Protein AF-A0A210R0C8-F1 (afdb_monomer)

Secondary structure (DSSP, 8-state):
---SGGGGTT-HHHHHTSS-TT-GGG-------HHHHHHHHHHH--SEEE-SSS-SS-TT-SS-HHHHHHHHTTPEEE-S---TTSS-SS---

InterPro domains:
  IPR007325 Kynurenine formamidase/cyclase-like [PF04199] (24-57)
  IPR037175 Kynurenine formamidase superfamily [G3DSA:3.50.30.50] (2-90)
  IPR037175 Kynurenine formamidase superfamily [SSF102198] (26-86)

pLDDT: mean 95.36, std 6.04, range [53.22, 98.62]

Solvent-accessible surface area (backbone atoms only — not comparable to full-atom values): 5465 Å² total; per-residue (Å²): 81,74,82,71,50,48,80,40,63,88,44,50,40,69,48,38,43,23,96,52,70,88,42,66,88,54,25,47,40,78,55,61,53,47,68,57,49,53,47,40,46,76,76,63,65,51,65,59,51,50,21,25,31,89,39,64,34,32,33,71,57,89,77,42,56,35,53,53,52,31,61,76,70,73,24,45,80,42,56,54,43,69,70,67,83,71,64,72,98,61,82,84,130

Radius of gyration: 13.8 Å; Cα contacts (8 Å, |Δi|>4): 149; chains: 1; bounding box: 44×22×30 Å

Sequence (93 aa):
MNSGLGYKYPNKTTVFGTETPDVPSTFHFPTWHQDTVMWLINNRHVNMIGVDTPSTDFGQSTDFLAHVLLAKDNVVGLENVANLDKPPVSMSQ

Foldseek 3Di:
DPPVLLVVPPPQCSQQVHPCSVDLQRGADDADDLVVLVCCCPPVVAQEDEYLHQANDGSNDPPNNSVVSCVVSNHYYHYNDHDPVPDDPDDDD

Organism: Mizuhopecten yessoensis (NCBI:txid6573)

Mean predicted aligned error: 2.89 Å

Nearest PDB structures (foldseek):
  8f9x-assembly2_D  TM=9.074E-01  e=1.540E-04  Ruegeria pomeroyi DSS-3
  4co9-assembly2_B  TM=8.307E-01  e=8.512E-03  Bacillus anthracis str. Ames
  4cob-assembly1_B  TM=8.701E-01  e=3.313E-02  Pseudomonas aeruginosa PAO1
  6kx7-assembly1_A  TM=6.764E-01  e=1.508E+00  Mus musculus
  2f46-assembly2_B  TM=5.051E-01  e=1.325E+00  Neisseria meningitidis Z2491

Structure (mmCIF, N/CA/C/O backbone):
data_AF-A0A210R0C8-F1
#
_entry.id   AF-A0A210R0C8-F1
#
loop_
_atom_site.group_PDB
_atom_site.id
_atom_site.type_symbol
_atom_site.label_atom_id
_atom_site.label_alt_id
_atom_site.label_comp_id
_atom_site.label_asym_id
_atom_site.label_entity_id
_atom_site.label_seq_id
_atom_site.pdbx_PDB_ins_code
_atom_site.Cartn_x
_atom_site.Cartn_y
_atom_site.Cartn_z
_atom_site.occupancy
_atom_site.B_iso_or_equiv
_atom_site.auth_seq_id
_atom_site.auth_comp_id
_atom_site.auth_asym_id
_atom_site.auth_atom_id
_atom_site.pdbx_PDB_model_num
ATOM 1 N N . MET A 1 1 ? -8.302 -0.823 -1.886 1.00 93.12 1 MET A N 1
ATOM 2 C CA . MET A 1 1 ? -7.989 0.107 -2.974 1.00 93.12 1 MET A CA 1
ATOM 3 C C . MET A 1 1 ? -7.700 -0.719 -4.198 1.00 93.12 1 MET A C 1
ATOM 5 O O . MET A 1 1 ? -6.766 -1.505 -4.170 1.00 93.12 1 MET A O 1
ATOM 9 N N . ASN A 1 2 ? -8.532 -0.575 -5.219 1.00 95.38 2 ASN A N 1
ATOM 10 C CA . ASN A 1 2 ? -8.255 -1.111 -6.541 1.00 95.38 2 ASN A CA 1
ATOM 11 C C . ASN A 1 2 ? -7.561 0.004 -7.338 1.00 95.38 2 ASN A C 1
ATOM 13 O O . ASN A 1 2 ? -8.233 0.931 -7.785 1.00 95.38 2 ASN A O 1
ATOM 17 N N . SER A 1 3 ? -6.227 -0.021 -7.416 1.00 94.75 3 SER A N 1
ATOM 18 C CA . SER A 1 3 ? -5.447 0.915 -8.244 1.00 94.75 3 SER A CA 1
ATOM 19 C C . SER A 1 3 ? -5.446 0.521 -9.721 1.00 94.75 3 SER A C 1
ATOM 21 O O . SER A 1 3 ? -5.068 1.319 -10.578 1.00 94.75 3 SER A O 1
ATOM 23 N N . GLY A 1 4 ? -5.834 -0.721 -10.014 1.00 93.88 4 GLY A N 1
ATOM 24 C CA . GLY A 1 4 ? -5.712 -1.328 -11.324 1.00 93.88 4 GLY A CA 1
ATOM 25 C C . GLY A 1 4 ? -4.320 -1.896 -11.588 1.00 93.88 4 GLY A C 1
ATOM 26 O O . GLY A 1 4 ? -4.101 -2.403 -12.676 1.00 93.88 4 GLY A O 1
ATOM 27 N N . LEU A 1 5 ? -3.364 -1.866 -10.651 1.00 94.62 5 LEU A N 1
ATOM 28 C CA . LEU A 1 5 ? -2.040 -2.466 -10.876 1.00 94.62 5 LEU A CA 1
ATOM 29 C C . LEU A 1 5 ? -2.054 -4.000 -10.840 1.00 94.62 5 LEU A C 1
ATOM 31 O O . LEU A 1 5 ? -1.115 -4.616 -11.345 1.00 94.62 5 LEU A O 1
ATOM 35 N N . GLY A 1 6 ? -3.124 -4.622 -10.333 1.00 92.00 6 GLY A N 1
ATOM 36 C CA . GLY A 1 6 ? -3.237 -6.080 -10.230 1.00 92.00 6 GLY A CA 1
ATOM 37 C C . GLY A 1 6 ? -2.990 -6.848 -11.541 1.00 92.00 6 GLY A C 1
ATOM 38 O O . GLY A 1 6 ? -2.413 -7.933 -11.500 1.00 92.00 6 GLY A O 1
ATOM 39 N N . TYR A 1 7 ? -3.334 -6.291 -12.715 1.00 92.44 7 TYR A N 1
ATOM 40 C CA . TYR A 1 7 ? -3.101 -6.963 -14.010 1.00 92.44 7 TYR A CA 1
ATOM 41 C C . TYR A 1 7 ? -1.622 -7.036 -14.418 1.00 92.44 7 TYR A C 1
ATOM 43 O O . TYR A 1 7 ? -1.274 -7.784 -15.330 1.00 92.44 7 TYR A O 1
ATOM 51 N N . LYS A 1 8 ? -0.750 -6.241 -13.787 1.00 94.38 8 LYS A N 1
ATOM 52 C CA . LYS A 1 8 ? 0.684 -6.187 -14.104 1.00 94.38 8 LYS A CA 1
ATOM 53 C C . LYS A 1 8 ? 1.477 -7.316 -13.444 1.00 94.38 8 LYS A C 1
ATOM 55 O O . LYS A 1 8 ? 2.624 -7.569 -13.814 1.00 94.38 8 LYS A O 1
ATOM 60 N N . TYR A 1 9 ? 0.889 -8.005 -12.469 1.00 93.00 9 TYR A N 1
ATOM 61 C CA . TYR A 1 9 ? 1.516 -9.151 -11.822 1.00 93.00 9 TYR A CA 1
ATOM 62 C C . TYR A 1 9 ? 1.702 -10.318 -12.820 1.00 93.00 9 TYR A C 1
ATOM 64 O O . TYR A 1 9 ? 0.805 -10.556 -13.629 1.00 93.00 9 TYR A O 1
ATOM 72 N N . PRO A 1 10 ? 2.826 -11.072 -12.789 1.00 94.88 10 PRO A N 1
ATOM 73 C CA . PRO A 1 10 ? 3.948 -11.010 -11.841 1.00 94.88 10 PRO A CA 1
ATOM 74 C C . PRO A 1 10 ? 5.138 -10.132 -12.286 1.00 94.88 10 PRO A C 1
ATOM 76 O O . PRO A 1 10 ? 6.235 -10.276 -11.745 1.00 94.88 10 PRO A O 1
ATOM 79 N N . ASN A 1 11 ? 4.989 -9.240 -13.273 1.00 97.12 11 ASN A N 1
ATOM 80 C CA . ASN A 1 11 ? 6.115 -8.448 -13.776 1.00 97.12 11 ASN A CA 1
ATOM 81 C C . ASN A 1 11 ? 6.523 -7.353 -12.771 1.00 97.12 11 ASN A C 1
ATOM 83 O O . ASN A 1 11 ? 5.934 -6.269 -12.727 1.00 97.12 11 ASN A O 1
ATOM 87 N N . LYS A 1 12 ? 7.583 -7.635 -12.001 1.00 95.75 12 LYS A N 1
ATOM 88 C CA . LYS A 1 12 ? 8.118 -6.762 -10.944 1.00 95.75 12 LYS A CA 1
ATOM 89 C C . LYS A 1 12 ? 8.417 -5.340 -11.416 1.00 95.75 12 LYS A C 1
ATOM 91 O O . LYS A 1 12 ? 8.043 -4.403 -10.724 1.00 95.75 12 LYS A O 1
ATOM 96 N N . THR A 1 13 ? 9.029 -5.167 -12.586 1.00 97.56 13 THR A N 1
ATOM 97 C CA . THR A 1 13 ? 9.349 -3.842 -13.142 1.00 97.56 13 THR A CA 1
ATOM 98 C C . THR A 1 13 ? 8.091 -2.990 -13.273 1.00 97.56 13 THR A C 1
ATOM 100 O O . THR A 1 13 ? 8.041 -1.839 -12.846 1.00 97.56 13 THR A O 1
ATOM 103 N N . THR A 1 14 ? 7.025 -3.582 -13.810 1.00 96.88 14 THR A N 1
ATOM 104 C CA . THR A 1 14 ? 5.769 -2.863 -14.046 1.00 96.88 14 THR A CA 1
ATOM 105 C C . THR A 1 14 ? 4.904 -2.705 -12.791 1.00 96.88 14 THR A C 1
ATOM 107 O O . THR A 1 14 ? 4.184 -1.712 -12.686 1.00 96.88 14 THR A O 1
ATOM 110 N N . VAL A 1 15 ? 4.979 -3.652 -11.848 1.00 96.88 15 VAL A N 1
ATOM 111 C CA . VAL A 1 15 ? 4.248 -3.638 -10.568 1.00 96.88 15 VAL A CA 1
ATOM 112 C C . VAL A 1 15 ? 4.862 -2.641 -9.585 1.00 96.88 15 VAL A C 1
ATOM 114 O O . VAL A 1 1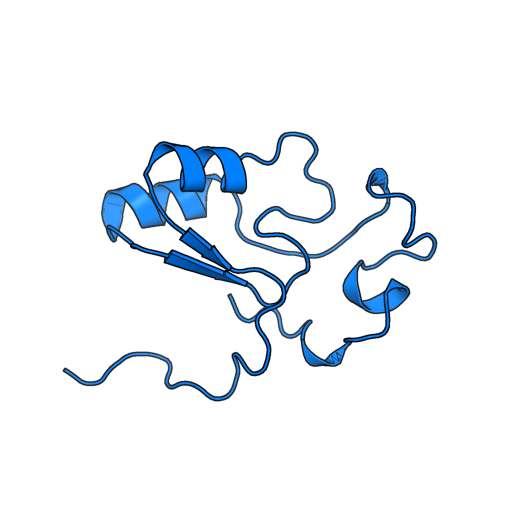5 ? 4.134 -1.849 -8.993 1.00 96.88 15 VAL A O 1
ATOM 117 N N . PHE A 1 16 ? 6.190 -2.639 -9.445 1.00 97.50 16 PHE A N 1
ATOM 118 C CA . PHE A 1 16 ? 6.905 -1.683 -8.598 1.00 97.50 16 PHE A CA 1
ATOM 119 C C . PHE A 1 16 ? 7.136 -0.332 -9.282 1.00 97.50 16 PHE A C 1
ATOM 121 O O . PHE A 1 16 ? 7.583 0.598 -8.622 1.00 97.50 16 PHE A O 1
ATOM 128 N N . GLY A 1 17 ? 6.855 -0.213 -10.585 1.00 97.06 17 GLY A N 1
ATOM 129 C CA . GLY A 1 17 ? 7.042 1.023 -11.348 1.00 97.06 17 GLY A CA 1
ATOM 130 C C . GLY A 1 17 ? 8.502 1.468 -11.434 1.00 97.06 17 GLY A C 1
ATOM 131 O O . GLY A 1 17 ? 8.785 2.658 -11.356 1.00 97.06 17 GLY A O 1
ATOM 132 N N . THR A 1 18 ? 9.427 0.516 -11.570 1.00 97.88 18 THR A N 1
ATOM 133 C CA . THR A 1 18 ? 10.873 0.772 -11.609 1.00 97.88 18 THR A CA 1
ATOM 134 C C . THR A 1 18 ? 11.598 -0.187 -12.546 1.00 97.88 18 THR A C 1
ATOM 136 O O . THR A 1 18 ? 11.210 -1.344 -12.681 1.00 97.88 18 THR A O 1
ATOM 139 N N . GLU A 1 19 ? 12.700 0.259 -13.146 1.00 98.00 19 GLU A N 1
ATOM 140 C CA . GLU A 1 19 ? 13.631 -0.601 -13.890 1.00 98.00 19 GLU A CA 1
ATOM 141 C C . GLU A 1 19 ? 14.550 -1.426 -12.973 1.00 98.00 19 GLU A C 1
ATOM 143 O O . GLU A 1 19 ? 15.129 -2.417 -13.411 1.00 98.00 19 GLU A O 1
ATOM 148 N N . THR A 1 20 ? 14.656 -1.060 -11.691 1.00 97.31 20 THR A N 1
ATOM 149 C CA . THR A 1 20 ? 15.513 -1.721 -10.692 1.00 97.31 20 THR A CA 1
ATOM 150 C C . THR A 1 20 ? 14.674 -2.291 -9.539 1.00 97.31 20 THR A C 1
ATOM 152 O O . THR A 1 20 ? 14.714 -1.779 -8.421 1.00 97.31 20 THR A O 1
ATOM 155 N N . PRO A 1 21 ? 13.896 -3.367 -9.772 1.00 95.69 21 PRO A N 1
ATOM 156 C CA . PRO A 1 21 ? 12.916 -3.891 -8.812 1.00 95.69 21 PRO A CA 1
ATOM 157 C C . PRO A 1 21 ? 13.510 -4.483 -7.524 1.00 95.69 21 PRO A C 1
ATOM 159 O O . PRO A 1 21 ? 12.756 -4.823 -6.617 1.00 95.69 21 PRO A O 1
ATOM 162 N N . ASP A 1 22 ? 14.833 -4.598 -7.429 1.00 96.00 22 ASP A N 1
ATOM 163 C CA . ASP A 1 22 ? 15.537 -5.031 -6.218 1.00 96.00 22 ASP A CA 1
ATOM 164 C C . ASP A 1 22 ? 16.047 -3.845 -5.369 1.00 96.00 22 ASP A C 1
ATOM 166 O O . ASP A 1 22 ? 16.689 -4.053 -4.341 1.00 96.00 22 ASP A O 1
ATOM 170 N N . VAL A 1 23 ? 15.767 -2.598 -5.775 1.00 96.75 23 VAL A N 1
ATOM 171 C CA . VAL A 1 23 ? 16.172 -1.371 -5.069 1.00 96.75 23 VAL A CA 1
ATOM 172 C C . VAL A 1 23 ? 14.921 -0.619 -4.589 1.00 96.75 23 VAL A C 1
ATOM 174 O O . VAL A 1 23 ? 14.366 0.172 -5.345 1.00 96.75 23 VAL A O 1
ATOM 177 N N . PRO A 1 24 ? 14.464 -0.807 -3.334 1.00 94.88 24 PRO A N 1
ATOM 178 C CA . PRO A 1 24 ? 13.197 -0.238 -2.859 1.00 94.88 24 PRO A CA 1
ATOM 179 C C . PRO A 1 24 ? 13.058 1.280 -3.005 1.00 94.88 24 PRO A C 1
ATOM 181 O O . PRO A 1 24 ? 11.970 1.775 -3.272 1.00 94.88 24 PRO A O 1
ATOM 184 N N . SER A 1 25 ? 14.157 2.031 -2.900 1.00 96.31 25 SER A N 1
ATOM 185 C CA . SER A 1 25 ? 14.145 3.492 -3.056 1.00 96.31 25 SER A CA 1
ATOM 186 C C . SER A 1 25 ? 13.790 3.974 -4.467 1.00 96.31 25 SER A C 1
ATOM 188 O O . SER A 1 25 ? 13.572 5.169 -4.657 1.00 96.31 25 SER A O 1
ATOM 190 N N . THR A 1 26 ? 13.742 3.082 -5.461 1.00 97.50 26 THR A N 1
ATOM 191 C CA . THR A 1 26 ? 13.348 3.415 -6.838 1.00 97.50 26 THR A CA 1
ATOM 192 C C . THR A 1 26 ? 11.882 3.106 -7.127 1.00 97.50 26 THR A C 1
ATOM 194 O O . THR A 1 26 ? 11.411 3.396 -8.225 1.00 97.50 26 THR A O 1
ATOM 197 N N . PHE A 1 27 ? 11.151 2.523 -6.173 1.00 98.06 27 PHE A N 1
ATOM 198 C CA . PHE A 1 27 ? 9.773 2.099 -6.381 1.00 98.06 27 PHE A CA 1
ATOM 199 C C . PHE A 1 27 ? 8.842 3.293 -6.599 1.00 98.06 27 PHE A C 1
ATOM 201 O O . PHE A 1 27 ? 8.929 4.323 -5.933 1.00 98.06 27 PHE A O 1
ATOM 208 N N . HIS A 1 28 ? 7.899 3.130 -7.522 1.00 97.62 28 HIS A N 1
ATOM 209 C CA . HIS A 1 28 ? 6.897 4.128 -7.853 1.00 97.62 28 HIS A CA 1
ATOM 210 C C . HIS A 1 28 ? 5.554 3.455 -8.152 1.00 97.62 28 HIS A C 1
ATOM 212 O O . HIS A 1 28 ? 5.234 3.084 -9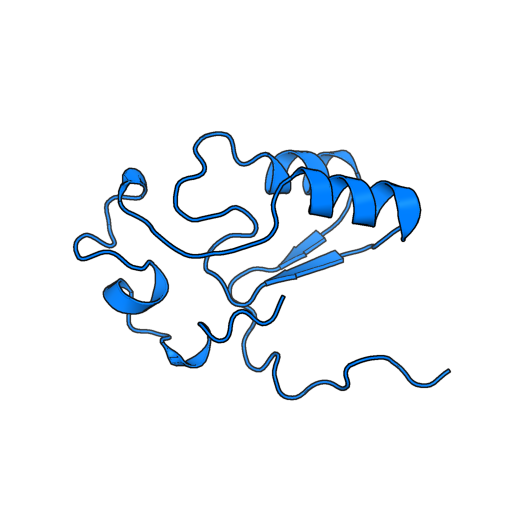.280 1.00 97.62 28 HIS A O 1
ATOM 218 N N . PHE A 1 29 ? 4.724 3.344 -7.122 1.00 97.50 29 PHE A N 1
ATOM 219 C CA . PHE A 1 29 ? 3.341 2.895 -7.237 1.00 97.50 29 PHE A CA 1
ATOM 220 C C . PHE A 1 29 ? 2.455 3.692 -6.266 1.00 97.50 29 PHE A C 1
ATOM 222 O O . PHE A 1 29 ? 2.941 4.129 -5.217 1.00 97.50 29 PHE A O 1
ATOM 229 N N . PRO A 1 30 ? 1.176 3.926 -6.610 1.00 96.81 30 PRO A N 1
ATOM 230 C CA . PRO A 1 30 ? 0.261 4.701 -5.785 1.00 96.81 30 PRO A CA 1
ATOM 231 C C . PRO A 1 30 ? -0.288 3.873 -4.619 1.00 96.81 30 PRO A C 1
ATOM 233 O O . PRO A 1 30 ? -0.372 2.653 -4.703 1.00 96.81 30 PRO A O 1
ATOM 236 N N . THR A 1 31 ? -0.747 4.547 -3.569 1.00 95.62 31 THR A N 1
ATOM 237 C CA . THR A 1 31 ? -1.681 4.009 -2.565 1.00 95.62 31 THR A CA 1
ATOM 238 C C . THR A 1 31 ? -2.286 5.167 -1.761 1.00 95.62 31 THR A C 1
ATOM 240 O O . THR A 1 31 ? -2.183 6.324 -2.173 1.00 95.62 31 THR A O 1
ATOM 243 N N . TRP A 1 32 ? -2.939 4.874 -0.638 1.00 93.50 32 TRP A N 1
ATOM 244 C CA . TRP A 1 32 ? -3.466 5.861 0.295 1.00 93.50 32 TRP A CA 1
ATOM 245 C C . TRP A 1 32 ? -2.374 6.753 0.891 1.00 93.50 32 TRP A C 1
ATOM 247 O O . TRP A 1 32 ? -1.319 6.285 1.312 1.00 93.50 32 TRP A O 1
ATOM 257 N N . HIS A 1 33 ? -2.676 8.045 1.011 1.00 95.12 33 HIS A N 1
ATOM 258 C CA . HIS A 1 33 ? -1.923 8.922 1.899 1.00 95.12 33 HIS A CA 1
ATOM 259 C C . HIS A 1 33 ? -2.280 8.608 3.360 1.00 95.12 33 HIS A C 1
ATOM 261 O O . HIS A 1 33 ? -3.427 8.255 3.660 1.00 95.12 33 HIS A O 1
ATOM 267 N N . GLN A 1 34 ? -1.333 8.802 4.279 1.00 96.06 34 GLN A N 1
ATOM 268 C CA . GLN A 1 34 ? -1.528 8.577 5.717 1.00 96.06 34 GLN A CA 1
ATOM 269 C C . GLN A 1 34 ? -2.759 9.299 6.290 1.00 96.06 34 GLN A C 1
ATOM 271 O O . GLN A 1 34 ? -3.487 8.727 7.097 1.00 96.06 34 GLN A O 1
ATOM 276 N N . ASP A 1 35 ? -3.060 10.510 5.814 1.00 97.69 35 ASP A N 1
ATOM 277 C CA . ASP A 1 35 ? -4.222 11.277 6.282 1.00 97.69 35 ASP A CA 1
ATOM 278 C C . ASP A 1 35 ? -5.539 10.589 5.913 1.00 97.69 35 ASP A C 1
ATOM 280 O O . ASP A 1 35 ? -6.502 10.621 6.676 1.00 97.69 35 ASP A O 1
ATOM 284 N N . THR A 1 36 ? -5.586 9.919 4.756 1.00 97.06 36 THR A N 1
ATOM 285 C CA . THR A 1 36 ? -6.751 9.129 4.350 1.00 97.06 36 THR A CA 1
ATOM 286 C C . THR A 1 36 ? -6.902 7.891 5.226 1.00 97.06 36 THR A C 1
ATOM 288 O O . THR A 1 36 ? -8.014 7.578 5.646 1.00 97.06 36 THR A O 1
ATOM 291 N N . VAL A 1 37 ? -5.796 7.214 5.547 1.00 98.00 37 VAL A N 1
ATOM 292 C CA . VAL A 1 37 ? -5.797 6.054 6.453 1.00 98.00 37 VAL A CA 1
ATOM 293 C C . VAL A 1 37 ? -6.281 6.465 7.842 1.00 98.00 37 VAL A C 1
ATOM 295 O O . VAL A 1 37 ? -7.243 5.888 8.345 1.00 98.00 37 VAL A O 1
ATOM 298 N N . MET A 1 38 ? -5.707 7.527 8.412 1.00 98.25 38 MET A N 1
ATOM 299 C CA . MET A 1 38 ? -6.125 8.098 9.694 1.00 98.25 38 MET A CA 1
ATOM 300 C C . MET A 1 38 ? -7.611 8.471 9.692 1.00 98.25 38 MET A C 1
ATOM 302 O O . MET A 1 38 ? -8.343 8.180 10.640 1.00 98.25 38 MET A O 1
ATOM 306 N N . TRP A 1 39 ? -8.087 9.100 8.615 1.00 98.56 39 TR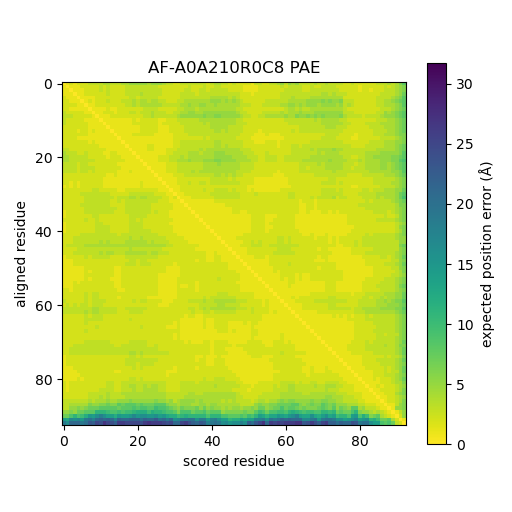P A N 1
ATOM 307 C CA . TRP A 1 39 ? -9.491 9.474 8.500 1.00 98.56 39 TRP A CA 1
ATOM 308 C C . TRP A 1 39 ? -10.410 8.246 8.486 1.00 98.56 39 TRP A C 1
ATOM 310 O O . TRP A 1 39 ? -11.423 8.247 9.186 1.00 98.56 39 TRP A O 1
ATOM 320 N N . LEU A 1 40 ? -10.061 7.191 7.742 1.00 98.12 40 LEU A N 1
ATOM 321 C CA . LEU A 1 40 ? -10.837 5.947 7.692 1.00 98.12 40 LEU A CA 1
ATOM 322 C C . LEU A 1 40 ? -10.891 5.251 9.057 1.00 98.12 40 LEU A C 1
ATOM 324 O O . LEU A 1 40 ? -11.963 4.806 9.466 1.00 98.12 40 LEU A O 1
ATOM 328 N N . ILE A 1 41 ? -9.773 5.200 9.781 1.00 98.19 41 ILE A N 1
ATOM 329 C CA . ILE A 1 41 ? -9.710 4.633 11.135 1.00 98.19 41 ILE A CA 1
ATOM 330 C C . ILE A 1 41 ? -10.646 5.411 12.070 1.00 98.19 41 ILE A C 1
ATOM 332 O O . ILE A 1 41 ? -11.567 4.837 12.654 1.00 98.19 41 ILE A O 1
ATOM 336 N N . ASN A 1 42 ? -10.478 6.733 12.138 1.00 98.19 42 ASN A N 1
ATOM 337 C CA . ASN A 1 42 ? -11.174 7.567 13.118 1.00 98.19 42 ASN A CA 1
ATOM 338 C C . ASN A 1 42 ? -12.665 7.758 12.825 1.00 98.19 42 ASN A C 1
ATOM 340 O O . ASN A 1 42 ? -13.457 7.870 13.755 1.00 98.19 42 ASN A O 1
ATOM 344 N N . ASN A 1 43 ? -13.052 7.830 11.548 1.00 98.38 43 ASN A N 1
ATOM 345 C CA . ASN A 1 43 ? -14.412 8.221 11.157 1.00 98.38 43 ASN A CA 1
ATOM 346 C C . ASN A 1 43 ? -15.248 7.051 10.641 1.00 98.38 43 ASN A C 1
ATOM 348 O O . ASN A 1 43 ? -16.473 7.147 10.597 1.00 98.38 43 ASN A O 1
ATOM 352 N N . ARG A 1 44 ? -1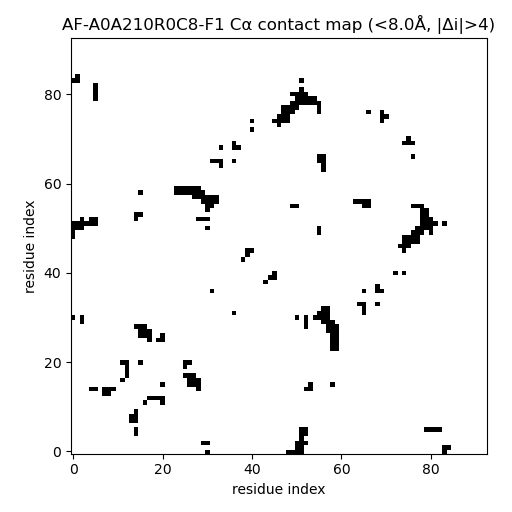4.607 5.969 10.186 1.00 97.38 44 ARG A N 1
ATOM 353 C CA . ARG A 1 44 ? -15.297 4.800 9.623 1.00 97.38 44 ARG A CA 1
ATOM 354 C C . ARG A 1 44 ? -15.071 3.528 10.425 1.00 97.38 44 ARG A C 1
ATOM 356 O O . ARG A 1 44 ? -15.765 2.557 10.141 1.00 97.38 44 ARG A O 1
ATOM 363 N N . HIS A 1 45 ? -14.167 3.545 11.409 1.00 97.06 45 HIS A N 1
ATOM 364 C CA . HIS A 1 45 ? -13.880 2.415 12.296 1.00 97.06 45 HIS A CA 1
ATOM 365 C C . HIS A 1 45 ? -13.621 1.125 11.507 1.00 97.06 45 HIS A C 1
ATOM 367 O O . HIS A 1 45 ? -14.209 0.076 11.766 1.00 97.06 45 HIS A O 1
ATOM 373 N N . VAL A 1 46 ? -12.799 1.234 10.459 1.00 97.25 46 VAL A N 1
ATOM 374 C CA . VAL A 1 46 ? -12.482 0.102 9.587 1.00 97.25 46 VAL A CA 1
ATOM 375 C C . VAL A 1 46 ? -11.647 -0.934 10.337 1.00 97.25 46 VAL A C 1
ATOM 377 O O . VAL A 1 46 ? -10.694 -0.588 11.021 1.00 97.25 46 VAL A O 1
ATOM 380 N N . ASN A 1 47 ? -11.968 -2.215 10.156 1.00 97.44 47 ASN A N 1
ATOM 381 C CA . ASN A 1 47 ? -11.185 -3.318 10.735 1.00 97.44 47 ASN A CA 1
ATOM 382 C C . ASN A 1 47 ? -9.998 -3.726 9.849 1.00 97.44 47 ASN A C 1
ATOM 384 O O . ASN A 1 47 ? -9.086 -4.423 10.290 1.00 97.44 47 ASN A O 1
ATOM 388 N N . MET A 1 48 ? -10.036 -3.343 8.571 1.00 97.38 48 MET A N 1
ATOM 389 C CA . MET A 1 48 ? -9.055 -3.752 7.576 1.00 97.38 48 MET A CA 1
ATOM 390 C C . MET A 1 48 ? -9.005 -2.766 6.409 1.00 97.38 48 MET A C 1
ATOM 392 O O . MET A 1 48 ? -10.036 -2.236 5.989 1.00 97.38 48 MET A O 1
ATOM 396 N N . ILE A 1 49 ? -7.815 -2.587 5.837 1.00 97.44 49 ILE A N 1
ATOM 397 C CA . ILE A 1 49 ? -7.591 -1.935 4.546 1.00 97.44 49 ILE A CA 1
ATOM 398 C C . ILE A 1 49 ? -6.834 -2.909 3.643 1.00 97.44 49 ILE A C 1
ATOM 400 O O . ILE A 1 49 ? -5.760 -3.382 3.994 1.00 97.44 49 ILE A O 1
ATOM 404 N N . GLY A 1 50 ? -7.383 -3.196 2.462 1.00 96.94 50 GLY A N 1
ATOM 405 C CA . GLY A 1 50 ? -6.699 -3.982 1.431 1.00 96.94 50 GLY A CA 1
ATOM 406 C C . GLY A 1 50 ? -6.291 -3.133 0.235 1.00 96.94 50 GLY A C 1
ATOM 407 O O . GLY A 1 50 ? -7.024 -2.211 -0.124 1.00 96.94 50 GLY A O 1
ATOM 408 N N . VAL A 1 51 ? -5.168 -3.445 -0.407 1.00 97.75 51 VAL A N 1
ATOM 409 C CA . VAL A 1 51 ? -4.654 -2.793 -1.623 1.00 97.75 51 VAL A CA 1
ATOM 410 C C . VAL A 1 51 ? -4.178 -3.840 -2.636 1.00 97.75 51 VAL A C 1
ATOM 412 O O . VAL A 1 51 ? -3.683 -4.899 -2.255 1.00 97.75 51 VAL A O 1
ATOM 415 N N . ASP A 1 52 ? -4.331 -3.562 -3.933 1.00 97.19 52 ASP A N 1
ATOM 416 C CA . ASP A 1 52 ? -3.746 -4.387 -5.008 1.00 97.19 52 ASP A CA 1
ATOM 417 C C . ASP A 1 52 ? -2.277 -4.040 -5.304 1.00 97.19 52 ASP A C 1
ATOM 419 O O . ASP A 1 52 ? -1.649 -4.664 -6.159 1.00 97.19 52 ASP A O 1
ATOM 423 N N . THR A 1 53 ? -1.726 -3.048 -4.608 1.00 97.50 53 THR A N 1
ATOM 424 C CA . THR A 1 53 ? -0.338 -2.607 -4.729 1.00 97.50 53 THR A CA 1
ATOM 425 C C . THR A 1 53 ? 0.609 -3.407 -3.833 1.00 97.50 53 THR A C 1
ATOM 427 O O . THR A 1 53 ? 0.156 -4.092 -2.909 1.00 97.50 53 THR A O 1
ATOM 430 N N . PRO A 1 54 ? 1.933 -3.318 -4.075 1.00 97.06 54 PRO A N 1
ATOM 431 C CA . PRO A 1 54 ? 2.920 -4.056 -3.289 1.00 97.06 54 PRO A CA 1
ATOM 432 C C . PRO A 1 54 ? 3.038 -3.641 -1.828 1.00 97.06 54 PRO A C 1
ATOM 434 O O . PRO A 1 54 ? 3.632 -4.385 -1.060 1.00 97.06 54 PRO A O 1
ATOM 437 N N . SER A 1 55 ? 2.529 -2.461 -1.477 1.00 97.62 55 SER A N 1
ATOM 438 C CA . SER A 1 55 ? 2.535 -1.931 -0.120 1.00 97.62 55 SER A CA 1
ATOM 439 C C . SER A 1 55 ? 1.267 -1.117 0.151 1.00 97.62 55 SER A C 1
ATOM 441 O O . SER A 1 55 ? 0.702 -0.523 -0.780 1.00 97.62 55 SER A O 1
ATOM 443 N N . THR A 1 56 ? 0.827 -1.075 1.413 1.00 97.75 56 THR A N 1
ATOM 444 C CA . THR A 1 56 ? -0.191 -0.128 1.900 1.00 97.75 56 THR A CA 1
ATOM 445 C C . THR A 1 56 ? 0.304 1.321 1.934 1.00 97.75 56 THR A C 1
ATOM 447 O O . THR A 1 56 ? -0.535 2.223 1.896 1.00 97.75 56 THR A O 1
ATOM 450 N N . ASP A 1 57 ? 1.625 1.538 1.888 1.00 97.88 57 ASP A N 1
ATOM 451 C CA . ASP A 1 57 ? 2.311 2.823 1.681 1.00 97.88 57 ASP A CA 1
ATOM 452 C C . ASP A 1 57 ? 2.823 2.978 0.242 1.00 97.88 57 ASP A C 1
ATOM 454 O O . ASP A 1 57 ? 3.072 1.999 -0.460 1.00 97.88 57 ASP A O 1
ATOM 458 N N . PHE A 1 58 ? 2.909 4.218 -0.248 1.00 96.25 58 PHE A N 1
ATOM 459 C CA . PHE A 1 58 ? 3.258 4.469 -1.650 1.00 96.25 58 PHE A CA 1
ATOM 460 C C . PHE A 1 58 ? 4.727 4.120 -1.878 1.00 96.25 58 PHE A C 1
ATOM 462 O O . PHE A 1 58 ? 5.522 4.157 -0.943 1.00 96.25 58 PHE A O 1
ATOM 469 N N . GLY A 1 59 ? 5.102 3.802 -3.120 1.00 96.94 59 GLY A N 1
ATOM 470 C CA . GLY A 1 59 ? 6.418 3.210 -3.408 1.00 96.94 59 GLY A CA 1
ATOM 471 C C . GLY A 1 59 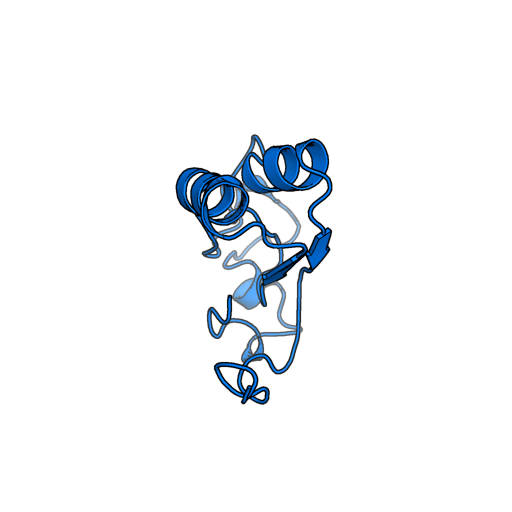? 7.624 4.018 -2.912 1.00 96.94 59 GLY A C 1
ATOM 472 O O . GLY A 1 59 ? 8.658 3.444 -2.602 1.00 96.94 59 GLY A O 1
ATOM 473 N N . GLN A 1 60 ? 7.475 5.334 -2.775 1.00 95.44 60 GLN A N 1
ATOM 474 C CA . GLN A 1 60 ? 8.538 6.242 -2.335 1.00 95.44 60 GLN A CA 1
ATOM 475 C C . GLN A 1 60 ? 8.517 6.520 -0.822 1.00 95.44 60 GLN A C 1
ATOM 477 O O . GLN A 1 60 ? 9.329 7.310 -0.343 1.00 95.44 60 GLN A O 1
ATOM 482 N N . SER A 1 61 ? 7.578 5.937 -0.071 1.00 96.06 61 SER A N 1
ATOM 483 C CA . SER A 1 61 ? 7.522 6.104 1.380 1.00 96.06 61 SER A CA 1
ATOM 484 C C . SER A 1 61 ? 8.756 5.477 2.027 1.00 96.06 61 SER A C 1
ATOM 486 O O . SER A 1 61 ? 9.148 4.354 1.712 1.00 96.06 61 SER A O 1
ATOM 488 N N . THR A 1 62 ? 9.374 6.222 2.941 1.00 95.50 62 THR A N 1
ATOM 489 C CA . THR A 1 62 ? 10.541 5.773 3.717 1.00 95.50 62 THR A CA 1
ATOM 490 C C . THR A 1 62 ? 10.224 5.559 5.193 1.00 95.50 62 THR A C 1
ATOM 492 O O . THR A 1 62 ? 11.025 4.979 5.920 1.00 95.50 62 THR A O 1
ATOM 495 N N . ASP A 1 63 ? 9.084 6.069 5.646 1.00 96.31 63 ASP A N 1
ATOM 496 C CA . ASP A 1 63 ? 8.621 6.080 7.033 1.00 96.31 63 ASP A CA 1
ATOM 497 C C . ASP A 1 63 ? 7.417 5.161 7.276 1.00 96.31 63 ASP A C 1
ATOM 499 O O . ASP A 1 63 ? 7.117 4.856 8.430 1.00 96.31 63 ASP A O 1
ATOM 503 N N . PHE A 1 64 ? 6.770 4.684 6.206 1.00 97.25 64 PHE A N 1
ATOM 504 C CA . PHE A 1 64 ? 5.673 3.719 6.228 1.00 97.25 64 PHE A CA 1
ATOM 505 C C . PHE A 1 64 ? 4.545 4.116 7.190 1.00 97.25 64 PHE A C 1
ATOM 507 O O . PHE A 1 64 ? 4.083 3.330 8.023 1.00 97.25 64 PHE A O 1
ATOM 514 N N . LEU A 1 65 ? 4.129 5.383 7.132 1.00 98.19 65 LEU A N 1
ATOM 515 C CA . LEU A 1 65 ? 3.167 5.922 8.090 1.00 98.19 65 LEU A CA 1
ATOM 516 C C . LEU A 1 65 ? 1.790 5.257 7.973 1.00 98.19 65 LEU A C 1
ATOM 518 O O . LEU A 1 65 ? 1.136 5.095 9.002 1.00 98.19 65 LEU A O 1
ATOM 522 N N . ALA A 1 66 ? 1.360 4.788 6.794 1.00 98.00 66 ALA A N 1
ATOM 523 C CA . ALA A 1 66 ? 0.134 3.995 6.699 1.00 98.00 66 ALA A CA 1
ATOM 524 C C . ALA A 1 66 ? 0.258 2.692 7.504 1.00 98.00 66 ALA A C 1
ATOM 526 O O . ALA A 1 66 ? -0.624 2.408 8.315 1.00 98.00 66 ALA A O 1
ATOM 527 N N . HIS A 1 67 ? 1.365 1.953 7.373 1.00 98.25 67 HIS A N 1
ATOM 528 C CA . HIS A 1 67 ? 1.625 0.770 8.201 1.00 98.25 67 HIS A CA 1
ATOM 529 C C . HIS A 1 67 ? 1.611 1.081 9.699 1.00 98.25 67 HIS A C 1
ATOM 531 O O . HIS A 1 67 ? 0.974 0.359 10.469 1.00 98.25 67 HIS A O 1
ATOM 537 N N . VAL A 1 68 ? 2.299 2.147 10.122 1.00 98.31 68 VAL A N 1
ATOM 538 C CA . VAL A 1 68 ? 2.376 2.535 11.540 1.00 98.31 68 VAL A CA 1
ATOM 539 C C . VAL A 1 68 ? 0.984 2.815 12.101 1.00 98.31 68 VAL A C 1
ATOM 541 O O . VAL A 1 68 ? 0.664 2.346 13.193 1.00 98.31 68 VAL A O 1
ATOM 544 N N . LEU A 1 69 ? 0.147 3.545 11.361 1.00 98.56 69 LEU A N 1
ATOM 545 C CA . LEU A 1 69 ? -1.222 3.854 11.771 1.00 98.56 69 LEU A CA 1
ATOM 546 C C . LEU A 1 69 ? -2.097 2.603 11.846 1.00 98.56 69 LEU A C 1
ATOM 548 O O . LEU A 1 69 ? -2.748 2.372 12.861 1.00 98.56 69 LEU A O 1
ATOM 552 N N . LEU A 1 70 ? -2.066 1.760 10.811 1.00 98.44 70 LEU A N 1
ATOM 553 C CA . LEU A 1 70 ? -2.827 0.510 10.789 1.00 98.44 70 LEU A CA 1
ATOM 554 C C . LEU A 1 70 ? -2.466 -0.386 11.983 1.00 98.44 70 LEU A C 1
ATOM 556 O O . LEU A 1 70 ? -3.349 -0.847 12.704 1.00 98.44 70 LEU A O 1
ATOM 560 N N . ALA A 1 71 ? -1.170 -0.576 12.242 1.00 98.06 71 ALA A N 1
ATOM 561 C CA . ALA A 1 71 ? -0.694 -1.402 13.346 1.00 98.06 71 ALA A CA 1
ATOM 562 C C . ALA A 1 71 ? -1.050 -0.815 14.720 1.00 98.06 71 ALA A C 1
ATOM 564 O O . ALA A 1 71 ? -1.466 -1.551 15.617 1.00 98.06 71 ALA A O 1
ATOM 565 N N . LYS A 1 72 ? -0.907 0.505 14.891 1.00 98.31 72 LYS A N 1
ATOM 566 C CA . LYS A 1 72 ? -1.201 1.199 16.152 1.00 98.31 72 LYS A CA 1
ATOM 567 C C . LYS A 1 72 ? -2.667 1.063 16.563 1.00 98.31 72 LYS A C 1
ATOM 569 O O . LYS A 1 72 ? -2.946 0.921 17.752 1.00 98.31 72 LYS A O 1
ATOM 574 N N . ASP A 1 73 ? -3.576 1.086 15.595 1.00 98.38 73 ASP A N 1
ATOM 575 C CA . ASP A 1 73 ? -5.022 1.064 15.821 1.00 98.38 73 ASP A CA 1
ATOM 576 C C . ASP A 1 73 ? -5.647 -0.331 15.626 1.00 98.38 73 ASP A C 1
ATOM 578 O O . ASP A 1 73 ? -6.867 -0.471 15.562 1.00 98.38 73 ASP A O 1
ATOM 582 N N . ASN A 1 74 ? -4.817 -1.384 15.579 1.00 98.19 74 ASN A N 1
ATOM 583 C CA . ASN A 1 74 ? -5.240 -2.781 15.425 1.00 98.19 74 ASN A CA 1
ATOM 584 C C . ASN A 1 74 ? -6.105 -3.023 14.16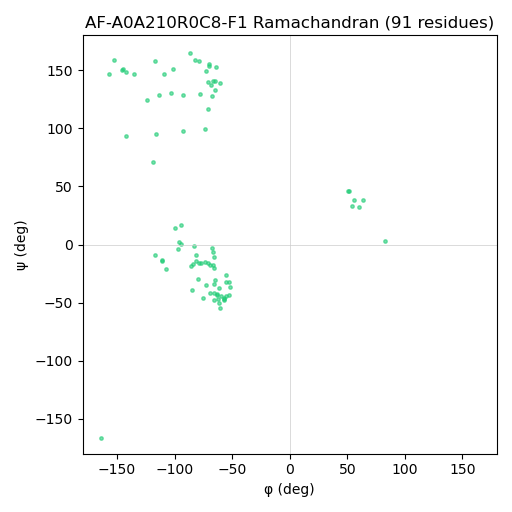6 1.00 98.19 74 ASN A C 1
ATOM 586 O O . ASN A 1 74 ? -7.064 -3.799 14.183 1.00 98.19 74 ASN A O 1
ATOM 590 N N . VAL A 1 75 ? -5.755 -2.352 13.067 1.00 98.62 75 VAL A N 1
ATOM 591 C CA . VAL A 1 75 ? -6.390 -2.482 11.751 1.00 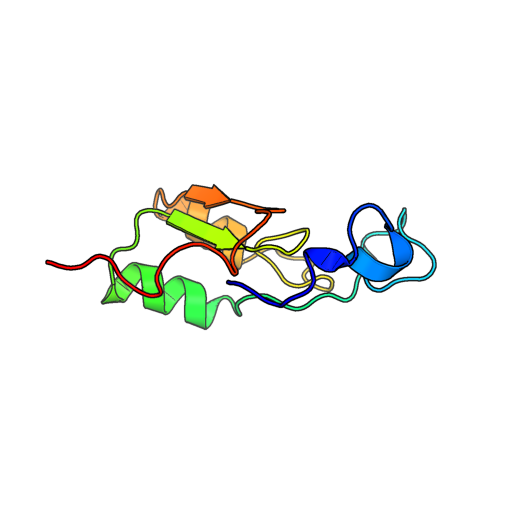98.62 75 VAL A CA 1
ATOM 592 C C . VAL A 1 75 ? -5.499 -3.323 10.843 1.00 98.62 75 VAL A C 1
ATOM 594 O O . VAL A 1 75 ? -4.304 -3.074 10.704 1.00 98.62 75 VAL A O 1
ATOM 597 N N . VAL A 1 76 ? -6.075 -4.328 10.185 1.00 98.44 76 VAL A N 1
ATOM 598 C CA . VAL A 1 76 ? -5.310 -5.235 9.318 1.00 98.44 76 VAL A CA 1
ATOM 599 C C . VAL A 1 76 ? -5.010 -4.583 7.963 1.00 98.44 76 VAL A C 1
ATOM 601 O O . VAL A 1 76 ? -5.921 -4.115 7.283 1.00 98.44 76 VAL A O 1
ATOM 604 N N . GLY A 1 77 ? -3.748 -4.601 7.531 1.00 97.94 77 GLY A N 1
ATOM 605 C CA . GLY A 1 77 ? -3.345 -4.287 6.156 1.00 97.94 77 GLY A CA 1
ATOM 606 C C . GLY A 1 77 ? -3.269 -5.550 5.293 1.00 97.94 77 GLY A C 1
ATOM 607 O O . GLY A 1 77 ? -2.629 -6.520 5.692 1.00 97.94 77 GLY A O 1
ATOM 608 N N . LEU A 1 78 ? -3.910 -5.557 4.121 1.00 98.06 78 LEU A N 1
ATOM 609 C CA . LEU A 1 78 ? -3.733 -6.596 3.099 1.00 98.06 78 LEU A CA 1
ATOM 610 C C . LEU A 1 78 ? -3.075 -6.003 1.854 1.00 98.06 78 LEU A C 1
ATOM 612 O O . LEU A 1 78 ? -3.572 -5.029 1.294 1.00 98.06 78 LEU A O 1
ATOM 616 N N . GLU A 1 79 ? -2.008 -6.634 1.385 1.00 97.81 79 GLU A N 1
ATOM 617 C CA . GLU A 1 79 ? -1.221 -6.185 0.234 1.00 97.81 79 GLU A CA 1
ATOM 618 C C . GLU A 1 79 ? -1.283 -7.205 -0.897 1.00 97.81 79 GLU A C 1
ATOM 620 O O . GLU A 1 79 ? -1.549 -8.387 -0.665 1.00 97.81 79 GLU A O 1
ATOM 625 N N . ASN A 1 80 ? -1.016 -6.756 -2.127 1.00 96.88 80 ASN A N 1
ATOM 626 C CA . ASN A 1 80 ? -1.056 -7.594 -3.328 1.00 96.88 80 ASN A CA 1
ATOM 627 C C . ASN A 1 80 ? -2.397 -8.338 -3.514 1.00 96.88 80 ASN A C 1
ATOM 629 O O . ASN A 1 80 ? -2.436 -9.463 -4.021 1.00 96.88 80 ASN A O 1
ATOM 633 N N . VAL A 1 81 ? -3.514 -7.732 -3.097 1.00 97.00 81 VAL A N 1
ATOM 634 C CA . VAL A 1 81 ? -4.834 -8.364 -3.195 1.00 97.00 81 VAL A CA 1
ATOM 635 C C . VAL A 1 81 ? -5.272 -8.429 -4.660 1.00 97.00 81 VAL A C 1
ATOM 637 O O . VAL A 1 81 ? -5.482 -7.408 -5.311 1.00 97.00 81 VAL A O 1
ATOM 640 N N . ALA A 1 82 ? -5.438 -9.642 -5.186 1.00 95.31 82 ALA A N 1
ATOM 641 C CA . ALA A 1 82 ? -5.869 -9.866 -6.563 1.00 95.31 82 ALA A CA 1
ATOM 642 C C . ALA A 1 82 ? -7.397 -9.766 -6.732 1.00 95.31 82 ALA A C 1
ATOM 644 O O . ALA A 1 82 ? -8.161 -10.011 -5.800 1.00 95.31 82 ALA A O 1
ATOM 645 N N . ASN A 1 83 ? -7.842 -9.517 -7.969 1.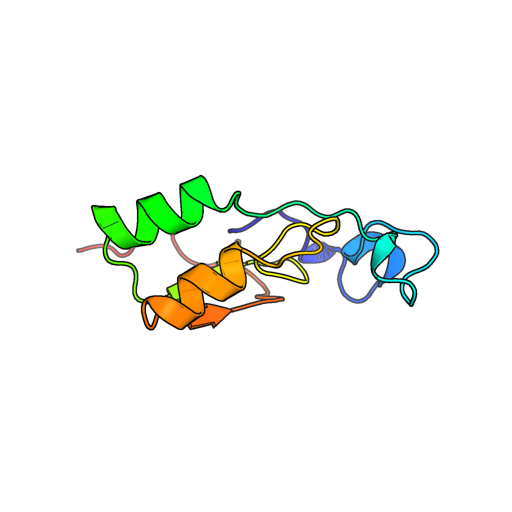00 93.69 83 ASN A N 1
ATOM 646 C CA . ASN A 1 83 ? -9.254 -9.535 -8.379 1.00 93.69 83 ASN A CA 1
ATOM 647 C C . ASN A 1 83 ? -10.171 -8.531 -7.643 1.00 93.69 83 ASN A C 1
ATOM 649 O O . ASN A 1 83 ? -11.351 -8.817 -7.427 1.00 93.69 83 ASN A O 1
ATOM 653 N N . LEU A 1 84 ? -9.658 -7.360 -7.248 1.00 93.50 84 LEU A N 1
ATOM 654 C CA . LEU A 1 84 ? -10.453 -6.314 -6.582 1.00 93.50 84 LEU A CA 1
ATOM 655 C C . LEU A 1 84 ? -11.526 -5.666 -7.481 1.00 93.50 84 LEU A C 1
ATOM 657 O O . LEU A 1 84 ? -12.284 -4.820 -7.016 1.00 93.50 84 LEU A O 1
ATOM 661 N N . ASP A 1 85 ? -11.594 -6.046 -8.754 1.00 91.69 85 ASP A N 1
ATOM 662 C CA . ASP A 1 85 ? -12.634 -5.692 -9.723 1.00 91.69 85 ASP A CA 1
ATOM 663 C C . ASP A 1 85 ? -13.875 -6.601 -9.650 1.00 91.69 85 ASP A C 1
ATOM 665 O O . ASP A 1 85 ? -14.931 -6.242 -10.164 1.00 91.69 85 ASP A O 1
ATOM 669 N N . LYS A 1 86 ? -13.762 -7.771 -9.009 1.00 93.00 86 LYS A N 1
ATOM 670 C CA . LYS A 1 86 ? -14.843 -8.762 -8.906 1.00 93.00 86 LYS A CA 1
ATOM 671 C C . LYS A 1 86 ? -15.842 -8.554 -7.760 1.00 93.00 86 LYS A C 1
ATOM 673 O O . LYS A 1 86 ? -17.017 -8.857 -7.978 1.00 93.00 86 LYS A O 1
ATOM 678 N N . PRO A 1 87 ? -15.447 -8.143 -6.537 1.00 90.69 87 PRO A N 1
ATOM 679 C CA . PRO A 1 87 ? -16.412 -7.985 -5.455 1.00 90.69 87 PRO A CA 1
ATOM 680 C C . PRO A 1 87 ? -17.346 -6.789 -5.711 1.00 90.69 87 PRO A C 1
ATOM 682 O O . PRO A 1 87 ? -16.956 -5.831 -6.382 1.00 90.69 87 PRO A O 1
ATOM 685 N N . PRO A 1 88 ? -18.574 -6.804 -5.164 1.00 91.31 88 PRO A N 1
ATOM 686 C CA . PRO A 1 88 ? -19.463 -5.651 -5.240 1.00 91.31 88 PRO A CA 1
ATOM 687 C C . PRO A 1 88 ? -18.879 -4.449 -4.479 1.00 91.31 88 PRO A C 1
ATOM 689 O O . PRO A 1 88 ? -18.155 -4.609 -3.497 1.00 91.31 88 PRO A O 1
ATOM 692 N N . VAL A 1 89 ? -19.238 -3.231 -4.901 1.00 89.25 89 VAL A N 1
ATOM 693 C CA . VAL A 1 89 ? -18.737 -1.971 -4.304 1.00 89.25 89 VAL A CA 1
ATOM 694 C C . VAL A 1 89 ? -19.180 -1.752 -2.854 1.00 89.25 89 VAL A C 1
ATOM 696 O O . VAL A 1 89 ? -18.568 -0.978 -2.121 1.00 89.25 89 VAL A O 1
ATOM 699 N N . SER A 1 90 ? -20.237 -2.436 -2.429 1.00 86.38 90 SER A N 1
ATOM 700 C CA . SER A 1 90 ? -20.704 -2.477 -1.050 1.00 86.38 90 SER A CA 1
ATOM 701 C C . SER A 1 90 ? -21.428 -3.792 -0.799 1.00 86.38 90 SER A C 1
ATOM 703 O O . SER A 1 90 ? -21.937 -4.422 -1.727 1.00 86.38 90 SER A O 1
ATOM 705 N N . MET A 1 91 ? -21.534 -4.183 0.468 1.00 78.00 91 MET A N 1
ATOM 706 C CA . MET A 1 91 ? -22.489 -5.221 0.845 1.00 78.00 91 MET A CA 1
ATOM 707 C C . MET A 1 91 ? -23.906 -4.646 0.736 1.00 78.00 91 MET A C 1
ATOM 709 O O . MET A 1 91 ? -24.128 -3.485 1.086 1.00 78.00 91 MET A O 1
ATOM 713 N N . SER A 1 92 ? -24.857 -5.430 0.234 1.00 67.69 92 SER A N 1
ATOM 714 C CA . SER A 1 92 ? -26.275 -5.138 0.444 1.00 67.69 92 SER A CA 1
ATOM 715 C C . SER A 1 92 ? -26.582 -5.338 1.928 1.00 67.69 92 SER A C 1
ATOM 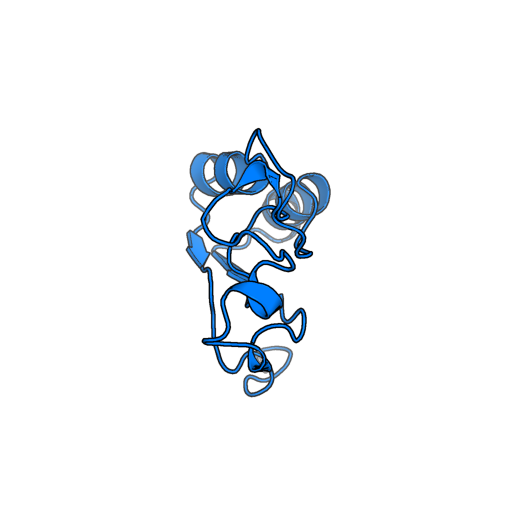717 O O . SER A 1 92 ? -26.217 -6.381 2.476 1.00 67.69 92 SER A O 1
ATOM 719 N N . GLN A 1 93 ? -27.196 -4.341 2.565 1.00 53.22 93 GLN A N 1
ATOM 720 C CA . GLN A 1 93 ? -27.840 -4.532 3.867 1.00 53.22 93 GLN A CA 1
ATOM 721 C C . GLN A 1 93 ? -29.083 -5.406 3.716 1.00 53.22 93 GLN A C 1
ATOM 723 O O . GLN A 1 93 ? -29.739 -5.295 2.653 1.00 53.22 93 GLN A O 1
#